Protein AF-A0A2M8RYJ8-F1 (afdb_monomer_lite)

Radius of gyration: 19.97 Å; chains: 1; bounding box: 30×65×36 Å

Organism: NCBI:txid28159

Structure (mmCIF, N/CA/C/O backbone):
data_AF-A0A2M8RYJ8-F1
#
_entry.id   AF-A0A2M8RYJ8-F1
#
loop_
_atom_site.group_PDB
_atom_site.id
_atom_site.type_symbol
_atom_site.label_atom_id
_atom_site.label_alt_id
_atom_site.label_comp_id
_atom_site.label_asym_id
_atom_site.label_entity_id
_atom_site.label_seq_id
_atom_site.pdbx_PDB_ins_code
_atom_site.Cartn_x
_atom_site.Cartn_y
_atom_site.Cartn_z
_atom_site.occupancy
_atom_site.B_iso_or_equiv
_atom_site.auth_seq_id
_atom_site.auth_comp_id
_atom_site.auth_asym_id
_atom_site.auth_atom_id
_atom_site.pdbx_PDB_model_num
ATOM 1 N N . MET A 1 1 ? 0.583 57.089 -22.226 1.00 46.31 1 MET A N 1
ATOM 2 C CA . MET A 1 1 ? 0.968 55.787 -22.814 1.00 46.31 1 MET A CA 1
ATOM 3 C C . MET A 1 1 ? 2.484 55.716 -22.894 1.00 46.31 1 MET A C 1
ATOM 5 O O . MET A 1 1 ? 3.037 56.502 -23.653 1.00 46.31 1 MET A O 1
ATOM 9 N N . LYS A 1 2 ? 3.124 54.855 -22.086 1.00 37.75 2 LYS A N 1
ATOM 10 C CA . LYS A 1 2 ? 4.414 54.170 -22.337 1.00 37.75 2 LYS A CA 1
ATOM 11 C C . LYS A 1 2 ? 4.871 53.437 -21.061 1.00 37.75 2 LYS A C 1
ATOM 13 O O . LYS A 1 2 ? 5.484 54.014 -20.178 1.00 37.75 2 LYS A O 1
ATOM 18 N N . ASN A 1 3 ? 4.427 52.183 -21.001 1.00 43.50 3 ASN A N 1
ATOM 19 C CA . ASN A 1 3 ? 5.044 50.954 -20.496 1.00 43.50 3 ASN A CA 1
ATOM 20 C C . ASN A 1 3 ? 6.054 51.059 -19.343 1.00 43.50 3 ASN A C 1
ATOM 22 O O . ASN A 1 3 ? 7.216 51.409 -19.538 1.00 43.50 3 ASN A O 1
ATOM 26 N N . ALA A 1 4 ? 5.594 50.626 -18.169 1.00 46.47 4 ALA A N 1
ATOM 27 C CA . ALA A 1 4 ? 6.419 50.283 -17.024 1.00 46.47 4 ALA A CA 1
ATOM 28 C C . ALA A 1 4 ? 7.090 48.910 -17.232 1.00 46.47 4 ALA A C 1
ATOM 30 O O . ALA A 1 4 ? 6.424 47.908 -17.469 1.00 46.47 4 ALA A O 1
ATOM 31 N N . THR A 1 5 ? 8.420 48.927 -17.176 1.00 48.06 5 THR A N 1
ATOM 32 C CA . THR A 1 5 ? 9.225 48.214 -16.172 1.00 48.06 5 THR A CA 1
ATOM 33 C C . THR A 1 5 ? 9.006 46.707 -15.978 1.00 48.06 5 THR A C 1
ATOM 35 O O . THR A 1 5 ? 8.024 46.278 -15.391 1.00 48.06 5 THR A O 1
ATOM 38 N N . LEU A 1 6 ? 10.050 45.967 -16.382 1.00 47.28 6 LEU A N 1
ATOM 39 C CA . LEU A 1 6 ? 10.628 44.750 -15.789 1.00 47.28 6 LEU A CA 1
ATOM 40 C C . LEU A 1 6 ? 9.680 43.678 -15.218 1.00 47.28 6 LEU A C 1
ATOM 42 O O . LEU A 1 6 ? 9.115 43.843 -14.147 1.00 47.28 6 LEU A O 1
ATOM 46 N N . MET A 1 7 ? 9.779 42.466 -15.766 1.00 48.41 7 MET A N 1
ATOM 47 C CA . MET A 1 7 ? 10.606 41.432 -15.127 1.00 48.41 7 MET A CA 1
ATOM 48 C C . MET A 1 7 ? 10.824 40.257 -16.083 1.00 48.41 7 MET A C 1
ATOM 50 O O . MET A 1 7 ? 9.904 39.540 -16.464 1.00 48.41 7 MET A O 1
ATOM 54 N N . LEU A 1 8 ? 12.088 40.069 -16.455 1.00 50.00 8 LEU A N 1
ATOM 55 C CA . LEU A 1 8 ? 12.613 38.818 -16.979 1.00 50.00 8 LEU A CA 1
ATOM 56 C C . LEU A 1 8 ? 12.579 37.786 -15.845 1.00 50.00 8 LEU A C 1
ATOM 58 O O . LEU A 1 8 ? 13.499 37.734 -15.035 1.00 50.00 8 LEU A O 1
ATOM 62 N N . CYS A 1 9 ? 11.549 36.944 -15.792 1.00 48.44 9 CYS A N 1
ATOM 63 C CA . CYS A 1 9 ? 11.606 35.694 -15.032 1.00 48.44 9 CYS A CA 1
ATOM 64 C C . CYS A 1 9 ? 12.371 34.638 -15.847 1.00 48.44 9 CYS A C 1
ATOM 66 O O . CYS A 1 9 ? 11.819 33.628 -16.270 1.00 48.44 9 CYS A O 1
ATOM 68 N N . PHE A 1 10 ? 13.658 34.896 -16.089 1.00 54.25 10 PHE A N 1
ATOM 69 C CA . PHE A 1 10 ? 14.628 33.848 -16.394 1.00 54.25 10 PHE A CA 1
ATOM 70 C C . PHE A 1 10 ? 15.260 33.425 -15.071 1.00 54.25 10 PHE A C 1
ATOM 72 O O . PHE A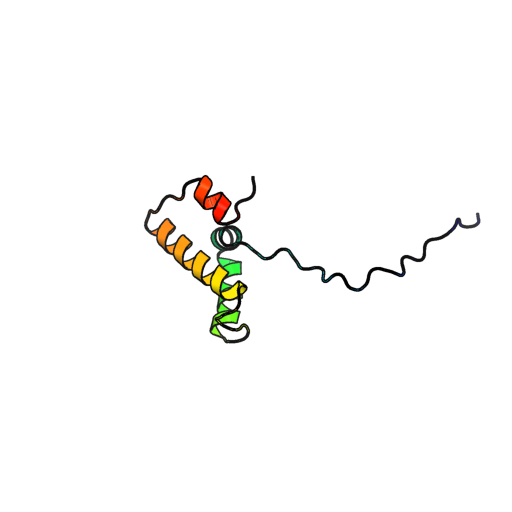 1 10 ? 16.049 34.175 -14.504 1.00 54.25 10 PHE A O 1
ATOM 79 N N . GLY A 1 11 ? 14.916 32.234 -14.581 1.00 49.56 11 GLY A N 1
ATOM 80 C CA . GLY A 1 11 ? 15.649 31.622 -13.471 1.00 49.56 11 GLY A CA 1
ATOM 81 C C . GLY A 1 11 ? 14.794 30.839 -12.485 1.00 49.56 11 GLY A C 1
ATOM 82 O O . GLY A 1 11 ? 14.644 31.272 -11.353 1.00 49.56 11 GLY A O 1
ATOM 83 N N . ALA A 1 12 ? 14.271 29.688 -12.912 1.00 45.19 12 ALA A N 1
ATOM 84 C CA . ALA A 1 12 ? 14.063 28.510 -12.057 1.00 45.19 12 ALA A CA 1
ATOM 85 C C . ALA A 1 12 ? 13.699 27.292 -12.930 1.00 45.19 12 ALA A C 1
ATOM 87 O O . ALA A 1 12 ? 12.677 26.641 -12.736 1.00 45.19 12 ALA A O 1
ATOM 88 N N . LEU A 1 13 ? 14.521 26.992 -13.941 1.00 50.53 13 LEU A N 1
ATOM 89 C CA . LEU A 1 13 ? 14.595 25.618 -14.432 1.00 50.53 13 LEU A CA 1
ATOM 90 C C . LEU A 1 13 ? 15.420 24.837 -13.393 1.00 50.53 13 LEU A C 1
ATOM 92 O O . LEU A 1 13 ? 16.476 25.325 -12.995 1.00 50.53 13 LEU A O 1
ATOM 96 N N . LEU A 1 14 ? 14.972 23.629 -13.036 1.00 45.56 14 LEU A N 1
ATOM 97 C CA . LEU A 1 14 ? 15.690 22.596 -12.259 1.00 45.56 14 LEU A CA 1
ATOM 98 C C . LEU A 1 14 ? 15.486 22.542 -10.733 1.00 45.56 14 LEU A C 1
ATOM 100 O O . LEU A 1 14 ? 16.393 22.163 -10.000 1.00 45.56 14 LEU A O 1
ATOM 104 N N . LEU A 1 15 ? 14.268 22.762 -10.247 1.00 45.16 15 LEU A N 1
ATOM 105 C CA . LEU A 1 15 ? 13.757 21.807 -9.262 1.00 45.16 15 LEU A CA 1
ATOM 106 C C . LEU A 1 15 ? 12.784 20.942 -10.041 1.00 45.16 15 LEU A C 1
ATOM 108 O O . LEU A 1 15 ? 11.840 21.471 -10.630 1.00 45.16 15 LEU A O 1
ATOM 112 N N . GLY A 1 16 ? 13.070 19.641 -10.141 1.00 42.09 16 GLY A N 1
ATOM 113 C CA . GLY A 1 16 ? 12.075 18.689 -10.608 1.00 42.09 16 GLY A CA 1
ATOM 114 C C . GLY A 1 16 ? 10.781 19.041 -9.896 1.00 42.09 16 GLY A C 1
ATOM 115 O O . GLY A 1 16 ? 10.759 19.167 -8.672 1.00 42.09 16 GLY A O 1
ATOM 116 N N . CYS A 1 17 ? 9.733 19.328 -10.663 1.00 41.25 17 CYS A N 1
ATOM 117 C CA . CYS A 1 17 ? 8.398 19.406 -10.107 1.00 41.25 17 CYS A CA 1
ATOM 118 C C . CYS A 1 17 ? 8.051 17.954 -9.762 1.00 41.25 17 CYS A C 1
ATOM 120 O O . CYS A 1 17 ? 7.354 17.276 -10.518 1.00 41.25 17 CYS A O 1
ATOM 122 N N . ASP A 1 18 ? 8.684 17.447 -8.701 1.00 51.81 18 ASP A N 1
ATOM 123 C CA . ASP A 1 18 ? 8.431 16.148 -8.124 1.00 51.81 18 ASP A CA 1
ATOM 124 C C . ASP A 1 18 ? 7.008 16.262 -7.631 1.00 51.81 18 ASP A C 1
ATOM 126 O O . ASP A 1 18 ? 6.714 16.843 -6.583 1.00 51.81 18 ASP A O 1
ATOM 130 N N . LYS A 1 19 ? 6.089 15.803 -8.483 1.00 58.53 19 LYS A N 1
ATOM 131 C CA . LYS A 1 19 ? 4.717 15.600 -8.066 1.00 58.53 19 LYS A CA 1
ATOM 132 C C . LYS A 1 19 ? 4.808 14.766 -6.793 1.00 58.53 19 LYS A C 1
ATOM 134 O O . LYS A 1 19 ? 5.532 13.765 -6.812 1.00 58.53 19 LYS A O 1
ATOM 139 N N . PRO A 1 20 ? 4.135 15.186 -5.713 1.00 66.75 20 PRO A N 1
ATOM 140 C CA . PRO A 1 20 ? 4.199 14.464 -4.459 1.00 66.75 20 PRO A CA 1
ATOM 141 C C . PRO A 1 20 ? 3.924 12.988 -4.728 1.00 66.75 20 PRO A C 1
ATOM 143 O O . PRO A 1 20 ? 3.018 12.634 -5.493 1.00 66.75 20 PRO A O 1
ATOM 146 N N . GLU A 1 21 ? 4.781 12.134 -4.176 1.00 82.88 21 GLU A N 1
ATOM 147 C CA . GLU A 1 21 ? 4.656 10.700 -4.370 1.00 82.88 21 GLU A CA 1
ATOM 148 C C . GLU A 1 21 ? 3.311 10.248 -3.792 1.00 82.88 21 GLU A C 1
ATOM 150 O O . GLU A 1 21 ? 2.999 10.511 -2.631 1.00 82.88 21 GLU A O 1
ATOM 155 N N . LYS A 1 22 ? 2.490 9.604 -4.626 1.00 93.44 22 LYS A N 1
ATOM 156 C CA . LYS A 1 22 ? 1.175 9.097 -4.222 1.00 93.44 22 LYS A CA 1
ATOM 157 C C . LYS A 1 22 ? 1.339 8.092 -3.078 1.00 93.44 22 LYS A C 1
ATOM 159 O O . LYS A 1 22 ? 2.164 7.184 -3.168 1.00 93.44 22 LYS A O 1
ATOM 164 N N . THR A 1 23 ? 0.536 8.243 -2.031 1.00 96.81 23 THR A N 1
ATOM 165 C CA . THR A 1 23 ? 0.587 7.406 -0.825 1.00 96.81 23 THR A CA 1
ATOM 166 C C . THR A 1 23 ? -0.187 6.096 -0.999 1.00 96.81 23 THR A C 1
ATOM 168 O O . THR A 1 23 ? -0.954 5.932 -1.950 1.00 96.81 23 THR A O 1
ATOM 171 N N . VAL A 1 24 ? -0.034 5.162 -0.054 1.00 97.88 24 VAL A N 1
ATOM 172 C CA . VAL A 1 24 ? -0.856 3.939 -0.007 1.00 97.88 24 VAL A CA 1
ATOM 173 C C . VAL A 1 24 ? -2.338 4.305 0.085 1.00 97.88 24 VAL A C 1
ATOM 175 O O . VAL A 1 24 ? -3.151 3.795 -0.683 1.00 97.88 24 VAL A O 1
ATOM 178 N N . TYR A 1 25 ? -2.680 5.243 0.973 1.00 97.44 25 TYR A N 1
ATOM 179 C CA . TYR A 1 25 ? -4.048 5.718 1.149 1.00 97.44 25 TYR A CA 1
ATOM 180 C C . TYR A 1 25 ? -4.623 6.315 -0.141 1.00 97.44 25 TYR A C 1
ATOM 182 O O . TYR A 1 25 ? -5.754 5.992 -0.498 1.00 97.44 25 TYR A O 1
ATOM 190 N N . PHE A 1 26 ? -3.844 7.108 -0.890 1.00 97.44 26 PHE A N 1
ATOM 191 C CA . PHE A 1 26 ? -4.278 7.631 -2.191 1.00 97.44 26 PHE A CA 1
ATOM 192 C C . PHE A 1 26 ? -4.731 6.503 -3.126 1.00 97.44 26 PHE A C 1
ATOM 194 O O . PHE A 1 26 ? -5.827 6.566 -3.678 1.00 97.44 26 PHE A O 1
ATOM 201 N N . TYR A 1 27 ? -3.921 5.456 -3.287 1.00 97.56 27 TYR A N 1
ATOM 202 C CA . TYR A 1 27 ? -4.253 4.353 -4.187 1.00 97.56 27 TYR A CA 1
ATOM 203 C C . TYR A 1 27 ? -5.419 3.496 -3.686 1.00 97.56 27 TYR A C 1
ATOM 205 O O . TYR A 1 27 ? -6.215 3.034 -4.498 1.00 97.56 27 TYR A O 1
ATOM 213 N N . MET A 1 28 ? -5.577 3.336 -2.368 1.00 97.12 28 MET A N 1
ATOM 214 C CA . MET A 1 28 ? -6.760 2.682 -1.795 1.00 97.12 28 MET A CA 1
ATOM 215 C C . MET A 1 28 ? -8.062 3.408 -2.163 1.00 97.12 28 MET A C 1
ATOM 217 O O . MET A 1 28 ? -9.086 2.761 -2.353 1.00 97.12 28 MET A O 1
ATOM 221 N N . GLN A 1 29 ? -8.027 4.743 -2.254 1.00 97.00 29 GLN A N 1
ATOM 222 C CA . GLN A 1 29 ? -9.185 5.563 -2.631 1.00 97.00 29 GLN A CA 1
ATOM 223 C C . GLN A 1 29 ? -9.378 5.686 -4.154 1.00 97.00 29 GLN A C 1
ATOM 225 O O . GLN A 1 29 ? -10.455 6.073 -4.597 1.00 97.00 29 GLN A O 1
ATOM 230 N N . ASN A 1 30 ? -8.357 5.366 -4.956 1.00 97.50 30 ASN A N 1
ATOM 231 C CA . ASN A 1 30 ? -8.338 5.550 -6.412 1.00 97.50 30 ASN A CA 1
ATOM 232 C C . ASN A 1 30 ? -7.885 4.249 -7.099 1.00 97.50 30 ASN A C 1
ATOM 234 O O . ASN A 1 30 ? -6.771 4.158 -7.630 1.00 97.50 30 ASN A O 1
ATOM 238 N N . GLN A 1 31 ? -8.733 3.215 -7.036 1.00 94.81 31 GLN A N 1
ATOM 239 C CA . GLN A 1 31 ? -8.412 1.870 -7.539 1.00 94.81 31 GLN A CA 1
ATOM 240 C C . GLN A 1 31 ? -8.156 1.832 -9.058 1.00 94.81 31 GLN A C 1
ATOM 242 O O . GLN A 1 31 ? -7.360 1.023 -9.530 1.00 94.81 31 GLN A O 1
ATOM 247 N N . ASP A 1 32 ? -8.778 2.729 -9.823 1.00 95.69 32 ASP A N 1
ATOM 248 C CA . ASP A 1 32 ? -8.553 2.898 -11.262 1.00 95.69 32 ASP A CA 1
ATOM 249 C C . ASP A 1 32 ? -7.110 3.333 -11.561 1.00 95.69 32 ASP A C 1
ATOM 251 O O . ASP A 1 32 ? -6.433 2.754 -12.413 1.00 95.69 32 ASP A O 1
ATOM 255 N N . VAL A 1 33 ? -6.607 4.311 -10.804 1.00 96.06 33 VAL A N 1
ATOM 256 C CA . VAL A 1 33 ? -5.228 4.792 -10.915 1.00 96.06 33 VAL A CA 1
ATOM 257 C C . VAL A 1 33 ? -4.244 3.718 -10.457 1.00 96.06 33 VAL A C 1
ATOM 259 O O . VAL A 1 33 ? -3.202 3.538 -11.088 1.00 96.06 33 VAL A O 1
ATOM 262 N N . LEU A 1 34 ? -4.572 2.997 -9.380 1.00 96.56 34 LEU A N 1
ATOM 263 C CA . LEU A 1 34 ? -3.781 1.868 -8.891 1.00 96.56 34 LEU A CA 1
ATOM 264 C C . LEU A 1 34 ? -3.627 0.784 -9.957 1.00 96.56 34 LEU A C 1
ATOM 266 O O . LEU A 1 34 ? -2.518 0.296 -10.150 1.00 96.56 34 LEU A O 1
ATOM 270 N N . GLU A 1 35 ? -4.699 0.416 -10.655 1.00 95.75 35 GLU A N 1
ATOM 271 C CA . GLU A 1 35 ? -4.643 -0.658 -11.645 1.00 95.75 35 GLU A CA 1
ATOM 272 C C . GLU A 1 35 ? -3.754 -0.279 -12.834 1.00 95.75 35 GLU A C 1
ATOM 274 O O . GLU A 1 35 ? -2.873 -1.050 -13.219 1.00 95.75 35 GLU A O 1
ATOM 279 N N . VAL A 1 36 ? -3.898 0.945 -13.353 1.00 94.62 36 VAL A N 1
ATOM 280 C CA . VAL A 1 36 ? -3.033 1.460 -14.427 1.00 94.62 36 VAL A CA 1
ATOM 281 C C . VAL A 1 36 ? -1.568 1.505 -13.985 1.00 94.62 36 VAL A C 1
ATOM 283 O O . VAL A 1 36 ? -0.690 0.994 -14.680 1.00 94.62 36 VAL A O 1
ATOM 286 N N . ASP A 1 37 ? -1.289 2.079 -12.812 1.00 94.50 37 ASP A N 1
ATOM 287 C CA . ASP A 1 37 ? 0.080 2.213 -12.311 1.00 94.50 37 ASP A CA 1
ATOM 288 C C . ASP A 1 37 ? 0.700 0.838 -11.958 1.00 94.50 37 ASP A C 1
ATOM 290 O O . ASP A 1 37 ? 1.905 0.639 -12.128 1.00 94.50 37 ASP A O 1
ATOM 294 N N . ALA A 1 38 ? -0.102 -0.139 -11.518 1.00 95.06 38 ALA A N 1
ATOM 295 C CA . ALA A 1 38 ? 0.352 -1.503 -11.241 1.00 95.06 38 ALA A CA 1
ATOM 296 C C . ALA A 1 38 ? 0.655 -2.296 -12.519 1.00 95.06 38 ALA A C 1
ATOM 298 O O . ALA A 1 38 ? 1.573 -3.118 -12.524 1.00 95.06 38 ALA A O 1
ATOM 299 N N . GLN A 1 39 ? -0.056 -2.038 -13.619 1.00 95.19 39 GLN A N 1
ATOM 300 C CA . GLN A 1 39 ? 0.280 -2.630 -14.916 1.00 95.19 39 GLN A CA 1
ATOM 301 C C . GLN A 1 39 ? 1.665 -2.198 -15.395 1.00 95.19 39 GLN A C 1
ATOM 303 O O . GLN A 1 39 ? 2.382 -3.003 -15.988 1.00 95.19 39 GLN A O 1
ATOM 308 N N . ASP A 1 40 ? 2.089 -0.968 -15.109 1.00 93.81 40 ASP A N 1
ATOM 309 C CA . ASP A 1 40 ? 3.445 -0.527 -15.437 1.00 93.81 40 ASP A CA 1
ATOM 310 C C . ASP A 1 40 ? 4.515 -1.315 -14.656 1.00 93.81 40 ASP A C 1
ATOM 312 O O . ASP A 1 40 ? 5.563 -1.642 -15.219 1.00 93.81 40 ASP A O 1
ATOM 316 N N . CYS A 1 41 ? 4.239 -1.693 -13.404 1.00 93.44 41 CYS A N 1
ATOM 317 C CA . CYS A 1 41 ? 5.095 -2.596 -12.628 1.00 93.44 41 CYS A CA 1
ATOM 318 C C . CYS A 1 41 ? 5.101 -4.022 -13.205 1.00 93.44 41 CYS A C 1
ATOM 320 O O . CYS A 1 41 ? 6.166 -4.591 -13.434 1.00 93.44 41 CYS A O 1
ATOM 322 N N . ASN A 1 42 ? 3.925 -4.579 -13.512 1.00 93.00 42 ASN A N 1
ATOM 323 C CA . ASN A 1 42 ? 3.786 -5.945 -14.032 1.00 93.00 42 ASN A CA 1
ATOM 324 C C . ASN A 1 42 ? 4.414 -6.124 -15.421 1.00 93.00 42 ASN A C 1
ATOM 326 O O . ASN A 1 42 ? 4.988 -7.167 -15.719 1.00 93.00 42 ASN A O 1
ATOM 330 N N . ASN A 1 43 ? 4.338 -5.093 -16.261 1.00 94.81 43 ASN A N 1
ATOM 331 C CA . ASN A 1 43 ? 4.925 -5.091 -17.599 1.00 94.81 43 ASN A CA 1
ATOM 332 C C . ASN A 1 43 ? 6.427 -4.754 -17.592 1.00 94.81 43 ASN A C 1
ATOM 334 O O . ASN A 1 43 ? 7.024 -4.605 -18.657 1.00 94.81 43 ASN A O 1
ATOM 338 N N . GLY A 1 44 ? 7.037 -4.580 -16.413 1.00 91.56 44 GLY A N 1
ATOM 339 C CA . GLY A 1 44 ? 8.462 -4.284 -16.267 1.00 91.56 44 GLY A CA 1
ATOM 340 C C . GLY A 1 44 ? 8.874 -2.883 -16.727 1.00 91.56 44 GLY A C 1
ATOM 341 O O . GLY A 1 44 ? 10.067 -2.616 -16.860 1.00 91.56 44 GLY A O 1
ATOM 342 N N . LYS A 1 45 ? 7.918 -1.969 -16.956 1.00 93.69 45 LYS A N 1
ATOM 343 C CA . LYS A 1 45 ? 8.230 -0.556 -17.240 1.00 93.69 45 LYS A CA 1
ATOM 344 C C . LYS A 1 45 ? 8.837 0.135 -16.021 1.00 93.69 45 LYS A C 1
ATOM 346 O O . LYS A 1 45 ? 9.591 1.093 -16.168 1.00 93.69 45 LYS A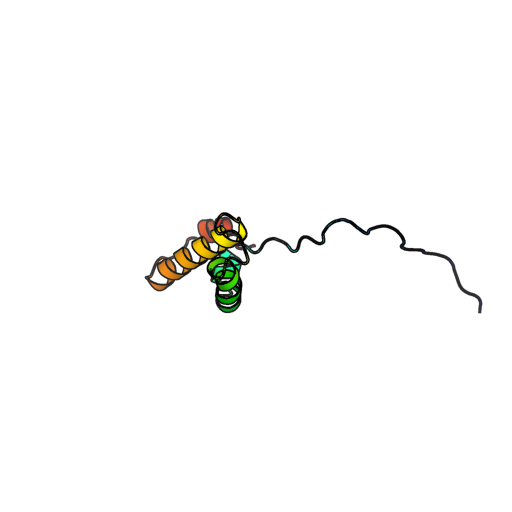 O 1
ATOM 351 N N . LEU A 1 46 ? 8.504 -0.351 -14.827 1.00 88.00 46 LEU A N 1
ATOM 352 C CA . LEU A 1 46 ? 9.132 0.029 -13.571 1.00 88.00 46 LEU A CA 1
ATOM 353 C C . LEU A 1 46 ? 9.786 -1.201 -12.932 1.00 88.00 46 LEU A C 1
ATOM 355 O O . LEU A 1 46 ? 9.210 -2.289 -12.984 1.00 88.00 46 LEU A O 1
ATOM 359 N N . PRO A 1 47 ? 10.960 -1.053 -12.291 1.00 88.81 47 PRO A N 1
ATOM 360 C CA . PRO A 1 47 ? 11.529 -2.128 -11.493 1.00 88.81 47 PRO A CA 1
ATOM 361 C C . PRO A 1 47 ? 10.551 -2.541 -10.392 1.00 88.81 47 PRO A C 1
ATOM 363 O O . PRO A 1 47 ? 10.032 -1.680 -9.677 1.00 88.81 47 PRO A O 1
ATOM 366 N N . ALA A 1 48 ? 10.359 -3.846 -10.198 1.00 86.25 48 ALA A N 1
ATOM 367 C CA . ALA A 1 48 ? 9.522 -4.369 -9.115 1.00 86.25 48 ALA A CA 1
ATOM 368 C C . ALA A 1 48 ? 9.995 -3.888 -7.728 1.00 86.25 48 ALA A C 1
ATOM 370 O O . ALA A 1 48 ? 9.189 -3.647 -6.838 1.00 86.25 48 ALA A O 1
ATOM 371 N N . SER A 1 49 ? 11.303 -3.661 -7.566 1.00 89.88 49 SER A N 1
ATOM 372 C CA . SER A 1 49 ? 11.905 -3.110 -6.347 1.00 89.88 49 SER A CA 1
ATOM 373 C C . SER A 1 49 ? 11.728 -1.597 -6.177 1.00 89.88 49 SER A C 1
ATOM 375 O O . SER A 1 49 ? 12.195 -1.038 -5.185 1.00 89.88 49 SER A O 1
ATOM 377 N N . SER A 1 50 ? 11.105 -0.904 -7.134 1.00 94.06 50 SER A N 1
ATOM 378 C CA . SER A 1 50 ? 10.882 0.534 -7.022 1.00 94.06 50 SER A CA 1
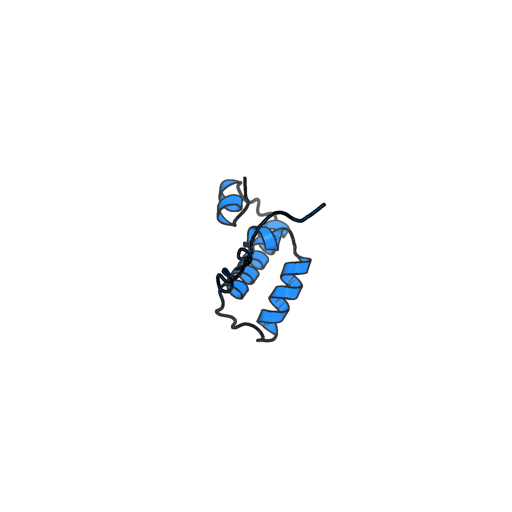ATOM 379 C C . SER A 1 50 ? 9.876 0.845 -5.913 1.00 94.06 50 SER A C 1
ATOM 381 O O . SER A 1 50 ? 8.891 0.131 -5.714 1.00 94.06 50 SER A O 1
ATOM 383 N N . LYS A 1 51 ? 10.093 1.969 -5.222 1.00 93.25 51 LYS A N 1
ATOM 384 C CA . LYS A 1 51 ? 9.213 2.444 -4.147 1.00 93.25 51 LYS A CA 1
ATOM 385 C C . LYS A 1 51 ? 7.752 2.580 -4.599 1.00 93.25 51 LYS A C 1
ATOM 387 O O . LYS A 1 51 ? 6.841 2.227 -3.850 1.00 93.25 51 LYS A O 1
ATOM 392 N N . LYS A 1 52 ? 7.526 2.999 -5.853 1.00 94.06 52 LYS A N 1
ATOM 393 C CA . LYS A 1 52 ? 6.186 3.075 -6.453 1.00 94.06 52 LYS A CA 1
ATOM 394 C C . LYS A 1 52 ? 5.528 1.693 -6.526 1.00 94.06 52 LYS A C 1
ATOM 396 O O . LYS A 1 52 ? 4.392 1.561 -6.086 1.00 94.06 52 LYS A O 1
ATOM 401 N N . CYS A 1 53 ? 6.229 0.669 -7.017 1.00 95.38 53 CYS A N 1
ATOM 402 C CA . CYS A 1 53 ? 5.675 -0.686 -7.097 1.00 95.38 53 CYS A CA 1
ATOM 403 C C . CYS A 1 53 ? 5.382 -1.281 -5.713 1.00 95.38 53 CYS A C 1
ATOM 405 O O . CYS A 1 53 ? 4.301 -1.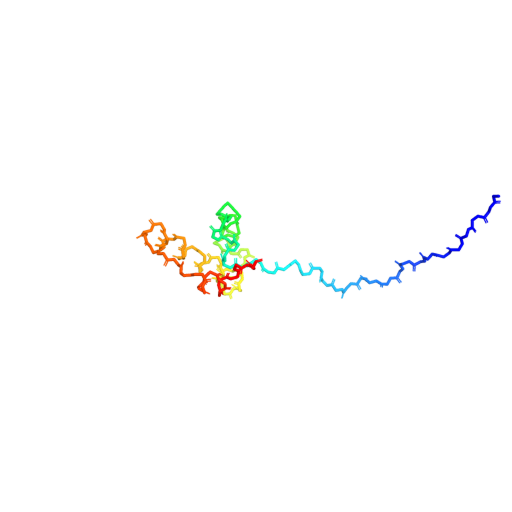826 -5.513 1.00 95.38 53 CYS A O 1
ATOM 407 N N . GLN A 1 54 ? 6.266 -1.070 -4.733 1.00 95.94 54 GLN A N 1
ATOM 408 C CA . GLN A 1 54 ? 6.030 -1.488 -3.342 1.00 95.94 54 GLN A CA 1
ATOM 409 C C . GLN A 1 54 ? 4.809 -0.794 -2.719 1.00 95.94 54 GLN A C 1
ATOM 411 O O . GLN A 1 54 ? 4.019 -1.413 -2.007 1.00 95.94 54 GLN A O 1
ATOM 416 N N . THR A 1 55 ? 4.626 0.497 -3.008 1.00 97.06 55 THR A N 1
ATOM 417 C CA . THR A 1 55 ? 3.460 1.269 -2.550 1.00 97.06 55 THR A CA 1
ATOM 418 C C . THR A 1 55 ? 2.160 0.730 -3.150 1.00 97.06 55 THR A C 1
ATOM 420 O O . THR A 1 55 ? 1.168 0.595 -2.437 1.00 97.06 55 THR A O 1
ATOM 423 N N . LEU A 1 56 ? 2.167 0.394 -4.444 1.00 96.94 56 LEU A N 1
ATOM 424 C CA . LEU A 1 56 ? 1.015 -0.183 -5.142 1.00 96.94 56 LEU A CA 1
ATOM 425 C C . LEU A 1 56 ? 0.645 -1.567 -4.598 1.00 96.94 56 LEU A C 1
ATOM 427 O O . LEU A 1 56 ? -0.533 -1.835 -4.381 1.00 96.94 56 LEU A O 1
ATOM 431 N N . GLU A 1 57 ? 1.634 -2.427 -4.349 1.00 97.12 57 GLU A N 1
ATOM 432 C CA . GLU A 1 57 ? 1.433 -3.749 -3.739 1.00 97.12 57 GLU A CA 1
ATOM 433 C C . GLU A 1 57 ? 0.830 -3.619 -2.337 1.00 97.12 57 GLU A C 1
ATOM 435 O O . GLU A 1 57 ? -0.220 -4.189 -2.053 1.00 97.12 57 GLU A O 1
ATOM 440 N N . THR A 1 58 ? 1.405 -2.745 -1.508 1.00 97.62 58 THR A N 1
ATOM 441 C CA . THR A 1 58 ? 0.885 -2.464 -0.164 1.00 97.62 58 THR A CA 1
ATOM 442 C C . THR A 1 58 ? -0.568 -1.974 -0.215 1.00 97.62 58 THR A C 1
ATOM 444 O O . THR A 1 58 ? -1.392 -2.373 0.605 1.00 97.62 58 THR A O 1
ATOM 447 N N . ALA A 1 59 ? -0.915 -1.115 -1.179 1.00 98.06 59 ALA A N 1
ATOM 448 C CA . ALA A 1 59 ? -2.289 -0.651 -1.357 1.00 98.06 59 ALA A CA 1
ATOM 449 C C . ALA A 1 59 ? -3.245 -1.786 -1.752 1.00 98.06 59 ALA A C 1
ATOM 451 O O . ALA A 1 59 ? -4.345 -1.848 -1.201 1.00 98.06 59 ALA A O 1
ATOM 452 N N . LYS A 1 60 ? -2.827 -2.704 -2.636 1.00 97.62 60 LYS A N 1
ATOM 453 C CA . LYS A 1 60 ? -3.608 -3.904 -2.992 1.00 97.62 60 LYS A CA 1
ATOM 454 C C . LYS A 1 60 ? -3.871 -4.788 -1.773 1.00 97.62 60 LYS A C 1
ATOM 456 O O . LYS A 1 60 ? -5.012 -5.201 -1.575 1.00 97.62 60 LYS A O 1
ATOM 461 N N . ASP A 1 61 ? -2.867 -4.997 -0.925 1.00 97.94 61 ASP A N 1
ATOM 462 C CA . ASP A 1 61 ? -3.021 -5.771 0.310 1.00 97.94 61 ASP A CA 1
ATOM 463 C C . ASP A 1 61 ? -4.046 -5.133 1.258 1.00 97.94 61 ASP A C 1
ATOM 465 O O . ASP A 1 61 ? -4.927 -5.818 1.780 1.00 97.94 61 ASP A O 1
ATOM 469 N N . TYR A 1 62 ? -3.990 -3.811 1.459 1.00 98.19 62 TYR A N 1
ATOM 470 C CA . TYR A 1 62 ? -4.975 -3.125 2.304 1.00 98.19 62 TYR A CA 1
ATOM 471 C C . TYR A 1 62 ? -6.380 -3.127 1.714 1.00 98.19 62 TYR A C 1
ATOM 473 O O . TYR A 1 62 ? -7.331 -3.287 2.477 1.00 98.19 62 TYR A O 1
ATOM 481 N N . ILE A 1 63 ? -6.525 -2.963 0.396 1.00 97.81 63 ILE A N 1
ATOM 482 C CA . ILE A 1 63 ? -7.824 -3.088 -0.278 1.00 97.81 63 ILE A CA 1
ATOM 483 C C . ILE A 1 63 ? -8.406 -4.474 -0.002 1.00 97.81 63 ILE A C 1
ATOM 485 O O . ILE A 1 63 ? -9.512 -4.562 0.523 1.00 97.81 63 ILE A O 1
ATOM 489 N N . PHE A 1 64 ? -7.633 -5.537 -0.251 1.00 97.62 64 PHE A N 1
ATOM 490 C CA . PHE A 1 64 ? -8.066 -6.908 0.007 1.00 97.62 64 PHE A CA 1
ATOM 491 C C . PHE A 1 64 ? -8.512 -7.088 1.462 1.00 97.62 64 PHE A C 1
ATOM 493 O O . PHE A 1 64 ? -9.606 -7.589 1.718 1.00 97.62 64 PHE A O 1
ATOM 500 N N . LEU A 1 65 ? -7.705 -6.640 2.426 1.00 97.06 65 LEU A N 1
ATOM 501 C CA . LEU A 1 65 ? -8.041 -6.757 3.844 1.00 97.06 65 LEU A CA 1
ATOM 502 C C . LEU A 1 65 ? -9.340 -6.015 4.195 1.00 97.06 65 LEU A C 1
ATOM 504 O O . LEU A 1 65 ? -10.176 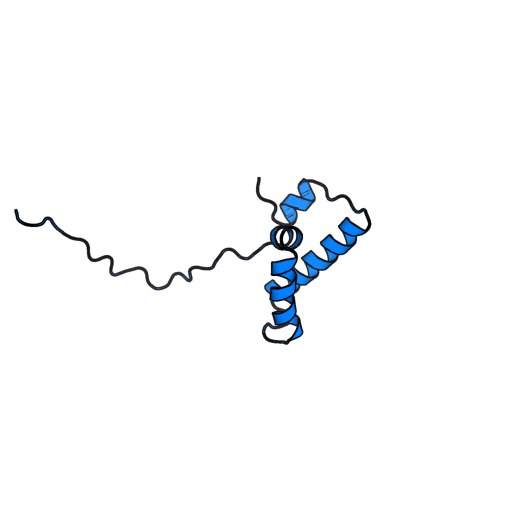-6.564 4.913 1.00 97.06 65 LEU A O 1
ATOM 508 N N . VAL A 1 66 ? -9.522 -4.790 3.694 1.00 96.56 66 VAL A N 1
ATOM 509 C CA . VAL A 1 66 ? -10.720 -3.974 3.948 1.00 96.56 66 VAL A CA 1
ATOM 510 C C . VAL A 1 66 ? -11.964 -4.600 3.316 1.00 96.56 66 VAL A C 1
ATOM 512 O O . VAL A 1 66 ? -13.000 -4.688 3.974 1.00 96.56 66 VAL A O 1
ATOM 515 N N . GLU A 1 67 ? -11.863 -5.107 2.087 1.00 96.75 67 GLU A N 1
ATOM 516 C CA . GLU A 1 67 ? -12.947 -5.833 1.408 1.00 96.75 67 GLU A CA 1
ATOM 517 C C . GLU A 1 67 ? -13.347 -7.116 2.153 1.00 96.75 67 GLU A C 1
ATOM 519 O O . GLU A 1 67 ? -14.508 -7.522 2.112 1.00 96.75 67 GLU A O 1
ATOM 524 N N . HIS A 1 68 ? -12.416 -7.710 2.904 1.00 97.81 68 HIS A N 1
ATOM 525 C CA . HIS A 1 68 ? -12.654 -8.878 3.758 1.00 97.81 68 HIS A CA 1
ATOM 526 C C . HIS A 1 68 ? -12.990 -8.511 5.213 1.00 97.81 68 HIS A C 1
ATOM 528 O O . HIS A 1 68 ? -12.965 -9.364 6.101 1.00 97.81 68 HIS A O 1
ATOM 534 N N . GLY A 1 69 ? -13.353 -7.251 5.464 1.00 95.94 69 GLY A N 1
ATOM 535 C CA . GLY A 1 69 ? -13.918 -6.800 6.734 1.00 95.94 69 GLY A CA 1
ATOM 536 C C . GLY A 1 69 ? -12.909 -6.251 7.740 1.00 95.94 69 GLY A C 1
ATOM 537 O O . GLY A 1 69 ? -13.296 -5.959 8.874 1.00 95.94 69 GLY A O 1
ATOM 538 N N . LEU A 1 70 ? -11.634 -6.071 7.370 1.00 96.62 70 LEU A N 1
ATOM 539 C CA . LEU A 1 70 ? -10.696 -5.343 8.221 1.00 96.62 70 LEU A CA 1
ATOM 540 C C . LEU A 1 70 ? -11.102 -3.868 8.297 1.00 96.62 70 LEU A C 1
ATOM 542 O O . LEU A 1 70 ? -11.108 -3.151 7.300 1.00 96.62 70 LEU A O 1
ATOM 546 N N . VAL A 1 71 ? -11.350 -3.383 9.510 1.00 96.19 71 VAL A N 1
ATOM 547 C CA . VAL A 1 71 ? -11.542 -1.953 9.765 1.00 96.19 71 VAL A CA 1
ATOM 548 C C . VAL A 1 71 ? -10.206 -1.338 10.171 1.00 96.19 71 VAL A C 1
ATOM 550 O O . VAL A 1 71 ? -9.606 -1.730 11.174 1.00 96.19 71 VAL A O 1
ATOM 553 N N . LEU A 1 72 ? -9.732 -0.358 9.400 1.00 96.31 72 LEU A N 1
ATOM 554 C CA . LEU A 1 72 ? -8.513 0.384 9.718 1.00 96.31 72 LEU A CA 1
ATOM 555 C C . LEU A 1 72 ? -8.819 1.517 10.698 1.00 96.31 72 LEU A C 1
ATOM 557 O O . LEU A 1 72 ? -9.761 2.283 10.510 1.00 96.31 72 LEU A O 1
ATOM 561 N N . SER A 1 73 ? -7.997 1.646 11.740 1.00 96.94 73 SER A N 1
ATOM 562 C CA . SER A 1 73 ? -8.093 2.778 12.663 1.00 96.94 73 SER A CA 1
ATOM 563 C C . SER A 1 73 ? -7.675 4.083 11.981 1.00 96.94 73 SER A C 1
ATOM 565 O O . SER A 1 73 ? -6.840 4.076 11.079 1.00 96.94 73 SER A O 1
ATOM 567 N N . GLU A 1 74 ? -8.173 5.223 12.466 1.00 97.00 74 GLU A N 1
ATOM 568 C CA . GLU A 1 74 ? -7.750 6.548 11.977 1.00 97.00 74 GLU A CA 1
ATOM 569 C C . GLU A 1 74 ? -6.232 6.744 12.058 1.00 97.00 74 GLU A C 1
ATOM 571 O O . GLU A 1 74 ? -5.611 7.241 11.120 1.00 97.00 74 GLU A O 1
ATOM 576 N N . LYS A 1 75 ? -5.605 6.267 13.143 1.00 97.00 75 LYS A N 1
ATOM 577 C CA . LYS A 1 75 ? -4.143 6.249 13.268 1.00 97.00 75 LYS A CA 1
ATOM 578 C C . LYS A 1 75 ? -3.502 5.491 12.103 1.00 97.00 75 LYS A C 1
ATOM 580 O O . LYS A 1 75 ? -2.543 5.984 11.517 1.00 97.00 75 LYS A O 1
ATOM 585 N N . ARG A 1 76 ? -4.036 4.316 11.750 1.00 97.12 76 ARG A N 1
ATOM 586 C CA . ARG A 1 76 ? -3.502 3.519 10.643 1.00 97.12 76 ARG A CA 1
ATOM 587 C C . ARG A 1 76 ? -3.710 4.211 9.302 1.00 97.12 76 ARG A C 1
ATOM 589 O O . ARG A 1 76 ? -2.790 4.228 8.500 1.00 97.12 76 ARG A O 1
ATOM 596 N N . LEU A 1 77 ? -4.869 4.823 9.068 1.00 97.25 77 LEU A N 1
ATOM 597 C CA . LEU A 1 77 ? -5.122 5.580 7.839 1.00 97.25 77 LEU A CA 1
ATOM 598 C C . LEU A 1 77 ? -4.125 6.737 7.670 1.00 97.25 77 LEU A C 1
ATOM 600 O O . LEU A 1 77 ? -3.586 6.917 6.581 1.00 97.25 77 LEU A O 1
ATOM 604 N N . ARG A 1 78 ? -3.810 7.465 8.750 1.00 96.88 78 ARG A N 1
ATOM 605 C CA . ARG A 1 78 ? -2.780 8.520 8.749 1.00 96.88 78 ARG A CA 1
ATOM 606 C C . ARG A 1 78 ? -1.384 7.974 8.447 1.00 96.88 78 ARG A C 1
ATOM 608 O O . ARG A 1 78 ? -0.669 8.550 7.638 1.00 96.88 78 ARG A O 1
ATOM 615 N N . GLU A 1 79 ? -1.013 6.829 9.026 1.00 96.25 79 GLU A N 1
ATOM 616 C CA . GLU A 1 79 ? 0.249 6.138 8.699 1.00 96.25 79 GLU A CA 1
ATOM 617 C C . GLU A 1 79 ? 0.324 5.712 7.221 1.00 96.25 79 GLU A C 1
ATOM 619 O O . GLU A 1 79 ? 1.410 5.668 6.649 1.00 96.25 79 GLU A O 1
ATOM 624 N N . LEU A 1 80 ? -0.820 5.428 6.590 1.00 96.69 80 LEU A N 1
ATOM 625 C CA . LEU A 1 80 ? -0.918 5.129 5.157 1.00 96.69 80 LEU A CA 1
ATOM 626 C C . LEU A 1 80 ? -0.953 6.389 4.273 1.00 96.69 80 LEU A C 1
ATOM 628 O O . LEU A 1 80 ? -0.963 6.267 3.047 1.00 96.69 80 LEU A O 1
ATOM 632 N N . GLY A 1 81 ? -0.940 7.583 4.869 1.00 96.06 81 GLY A N 1
ATOM 633 C CA . GLY A 1 81 ? -0.906 8.862 4.165 1.00 96.06 81 GLY A CA 1
ATOM 634 C C . GLY A 1 81 ? -2.272 9.507 3.932 1.00 96.06 81 GLY A C 1
ATOM 635 O O . GLY A 1 81 ? -2.414 10.253 2.967 1.00 96.06 81 GLY A O 1
ATOM 636 N N . LYS A 1 82 ? -3.275 9.211 4.770 1.00 96.06 82 LYS A N 1
ATOM 637 C CA . LYS A 1 82 ? -4.479 10.046 4.889 1.00 96.06 82 LYS A CA 1
ATOM 638 C C . LYS A 1 82 ? -4.088 11.387 5.512 1.00 96.06 82 LYS A C 1
ATOM 640 O O . LYS A 1 82 ? -3.551 11.404 6.619 1.00 96.06 82 LYS A O 1
ATOM 645 N N . GLU A 1 83 ? -4.344 12.473 4.790 1.00 88.94 83 GLU A N 1
ATOM 646 C CA . GLU A 1 83 ? -4.196 13.841 5.295 1.00 88.94 83 GLU A CA 1
ATOM 647 C C . GLU A 1 83 ? -5.379 14.214 6.208 1.00 88.94 83 GLU A C 1
ATOM 649 O O . GLU A 1 83 ? -6.443 13.587 6.139 1.00 88.94 83 GLU A O 1
ATOM 654 N N . ASP A 1 84 ? -5.154 15.192 7.088 1.00 68.38 84 ASP A N 1
ATOM 655 C CA . ASP A 1 84 ? -6.104 15.648 8.116 1.00 68.38 84 ASP A CA 1
ATOM 656 C C . ASP A 1 84 ? -7.221 16.547 7.574 1.00 68.38 84 ASP A C 1
ATOM 658 O O . ASP A 1 84 ? -6.934 17.414 6.716 1.00 68.38 84 ASP A O 1
#

Secondary structure (DSSP, 8-state):
--------------S---PPPPPHHHHHH-HHHHHHHHHHHHTTSS-TTSHHHHHHHHHHHH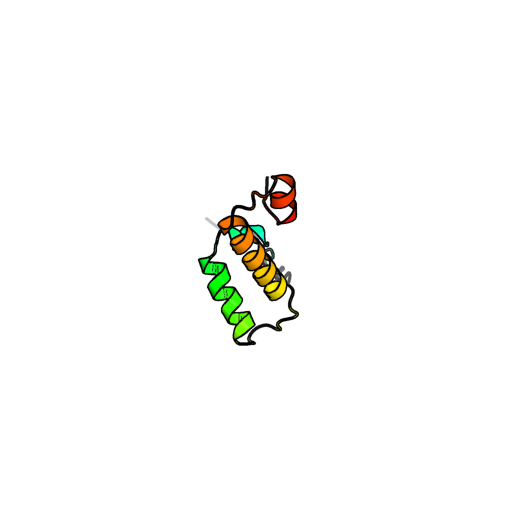HHHHHTTPPPPHHHHHHTT---

InterPro domains:
  IPR047937 EexN-like lipoprotein [NF033894] (5-60)

pLDDT: mean 83.81, std 20.43, range [37.75, 98.19]

Foldseek 3Di:
DDDDDDDDPPDDDDPPPPPPQQFLLNCLVVVVVLVVQCVCCVVVVDPCPDPSNVSSVSSVVVNVCVVVPDDDDPVRSVVRPDDD

Sequence (84 aa):
MKNATLMLCFGALLLGCDKPEKTVYFYMQNQDVLEVDAQDCNNGKLPASSKKCQTLETAKDYIFLVEHGLVLSEKRLRELGKED